Protein AF-A0A2M7SPB5-F1 (afdb_monomer_lite)

Structure (mmCIF, N/CA/C/O backbone):
data_AF-A0A2M7SPB5-F1
#
_entry.id   AF-A0A2M7SPB5-F1
#
loop_
_atom_site.group_PDB
_atom_site.id
_atom_site.type_symbol
_atom_site.label_atom_id
_atom_site.label_alt_id
_atom_site.label_comp_id
_atom_site.label_asym_id
_atom_site.label_entity_id
_atom_site.label_seq_id
_atom_site.pdbx_PDB_ins_code
_atom_site.Cartn_x
_atom_site.Cartn_y
_atom_site.Cartn_z
_atom_site.occupancy
_atom_site.B_iso_or_equiv
_atom_site.auth_seq_id
_atom_site.auth_comp_id
_atom_site.auth_asym_id
_atom_site.auth_atom_id
_atom_site.pdbx_PDB_model_num
ATOM 1 N N . MET A 1 1 ? 13.881 -6.959 -25.496 1.00 76.81 1 MET A N 1
ATOM 2 C CA . MET A 1 1 ? 13.210 -5.904 -24.704 1.00 76.81 1 MET A CA 1
ATOM 3 C C . MET A 1 1 ? 11.718 -6.141 -24.794 1.00 76.81 1 MET A C 1
ATOM 5 O O . MET A 1 1 ? 11.246 -6.391 -25.896 1.00 76.81 1 MET A O 1
ATOM 9 N N . ILE A 1 2 ? 11.010 -6.098 -23.674 1.00 86.06 2 ILE A N 1
ATOM 10 C CA . ILE A 1 2 ? 9.541 -6.157 -23.629 1.00 86.06 2 ILE A CA 1
ATOM 11 C C . ILE A 1 2 ? 9.014 -4.803 -23.148 1.00 86.06 2 ILE A C 1
ATOM 13 O O . ILE A 1 2 ? 9.753 -4.041 -22.529 1.00 86.06 2 ILE A O 1
ATOM 17 N N . ILE A 1 3 ? 7.777 -4.453 -23.494 1.00 86.38 3 ILE A N 1
ATOM 18 C CA . ILE A 1 3 ? 7.167 -3.177 -23.097 1.00 86.38 3 ILE A CA 1
ATOM 19 C C . ILE A 1 3 ? 5.986 -3.487 -22.190 1.00 86.38 3 ILE A C 1
ATOM 21 O O . ILE A 1 3 ? 5.113 -4.267 -22.561 1.00 86.38 3 ILE A O 1
ATOM 25 N N . CYS A 1 4 ? 5.959 -2.874 -21.008 1.00 87.69 4 CYS A N 1
ATOM 26 C CA . CYS A 1 4 ? 4.868 -3.069 -20.064 1.00 87.69 4 CYS A CA 1
ATOM 27 C C . CYS A 1 4 ? 3.541 -2.529 -20.633 1.00 87.69 4 CYS A C 1
ATOM 29 O O . CYS A 1 4 ? 3.491 -1.349 -20.991 1.00 87.69 4 CYS A O 1
ATOM 31 N N . PRO A 1 5 ? 2.449 -3.318 -20.672 1.00 84.75 5 PRO A N 1
ATOM 32 C CA . PRO A 1 5 ? 1.167 -2.844 -21.192 1.00 84.75 5 PRO A CA 1
ATOM 33 C C . PRO A 1 5 ? 0.552 -1.734 -20.324 1.00 84.75 5 PRO A C 1
ATOM 35 O O . PRO A 1 5 ? -0.038 -0.804 -20.866 1.00 84.75 5 PRO A O 1
ATOM 38 N N . SER A 1 6 ? 0.736 -1.773 -18.998 1.00 82.25 6 SER A N 1
ATOM 39 C CA . SER A 1 6 ? 0.119 -0.808 -18.071 1.00 82.25 6 SER A CA 1
ATOM 40 C C . SER A 1 6 ? 0.797 0.563 -18.036 1.00 82.25 6 SER A C 1
ATOM 42 O O . SER A 1 6 ? 0.121 1.562 -17.820 1.00 82.25 6 SER A O 1
ATOM 44 N N . CYS A 1 7 ? 2.122 0.637 -18.214 1.00 88.75 7 CYS A N 1
ATOM 45 C CA . CYS A 1 7 ? 2.870 1.900 -18.087 1.00 88.75 7 CYS A CA 1
ATOM 46 C C . CYS A 1 7 ? 3.877 2.181 -19.215 1.00 88.75 7 CYS A C 1
ATOM 48 O O . CYS A 1 7 ? 4.629 3.148 -19.136 1.00 88.75 7 CYS A O 1
ATOM 50 N N . ARG A 1 8 ? 3.912 1.352 -20.270 1.00 89.56 8 ARG A N 1
ATOM 51 C CA . ARG A 1 8 ? 4.761 1.490 -21.476 1.00 89.56 8 ARG A CA 1
ATOM 52 C C . ARG A 1 8 ? 6.274 1.593 -21.226 1.00 89.56 8 ARG A C 1
ATOM 54 O O . ARG A 1 8 ? 7.030 1.881 -22.153 1.00 89.56 8 ARG A O 1
ATOM 61 N N . TYR A 1 9 ? 6.729 1.303 -20.009 1.00 88.94 9 TYR A N 1
ATOM 62 C CA . TYR A 1 9 ? 8.146 1.216 -19.676 1.00 88.94 9 TYR A CA 1
ATOM 63 C C . TYR A 1 9 ? 8.813 0.028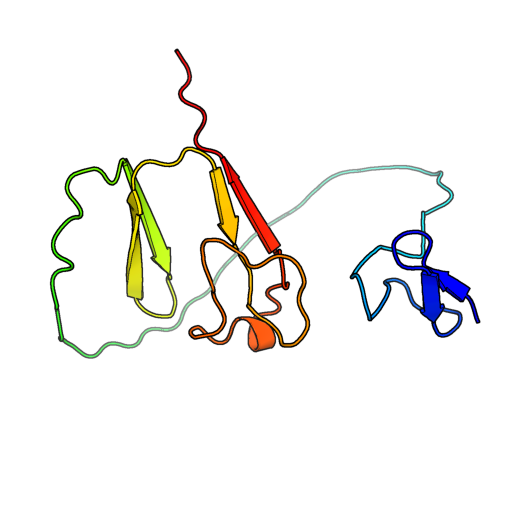 -20.387 1.00 88.94 9 TYR A C 1
ATOM 65 O O . TYR A 1 9 ? 8.180 -1.012 -20.592 1.00 88.94 9 TYR A O 1
ATOM 73 N N . LYS A 1 10 ? 10.083 0.194 -20.777 1.00 92.88 10 LYS A N 1
ATOM 74 C CA . LYS A 1 10 ? 10.890 -0.863 -21.401 1.00 92.88 10 LYS A CA 1
ATOM 75 C C . LYS A 1 10 ? 11.552 -1.716 -20.332 1.00 92.88 10 LYS A C 1
ATOM 77 O O . LYS A 1 10 ? 12.303 -1.200 -19.516 1.00 92.88 10 LYS A O 1
ATOM 82 N N . GLU A 1 11 ? 11.348 -3.018 -20.435 1.00 88.81 11 GLU A N 1
ATOM 83 C CA . GLU A 1 11 ? 11.909 -4.015 -19.534 1.00 88.81 11 GLU A CA 1
ATOM 84 C C . GLU A 1 11 ? 12.811 -5.018 -20.254 1.00 88.81 11 GLU A C 1
ATOM 86 O O . GLU A 1 11 ? 12.746 -5.230 -21.480 1.00 88.81 11 GLU A O 1
ATOM 91 N N . ILE A 1 12 ? 13.673 -5.650 -19.461 1.00 86.75 12 ILE A N 1
ATOM 92 C CA . ILE A 1 12 ? 14.507 -6.762 -19.914 1.00 86.75 12 ILE A CA 1
ATOM 93 C C . ILE A 1 12 ? 13.631 -7.981 -20.264 1.00 86.75 12 ILE A C 1
ATOM 95 O O . ILE A 1 12 ? 12.634 -8.251 -19.593 1.00 86.75 12 ILE A O 1
ATOM 99 N N . PRO A 1 13 ? 13.953 -8.724 -21.341 1.00 80.94 13 PRO A N 1
ATOM 100 C CA . PRO A 1 13 ? 13.237 -9.958 -21.652 1.00 80.94 13 PRO A CA 1
ATOM 101 C C . PRO A 1 13 ? 13.436 -10.969 -20.512 1.00 80.94 13 PRO A C 1
ATOM 103 O O . PRO A 1 13 ? 14.559 -11.160 -20.054 1.00 80.94 13 PRO A O 1
ATOM 106 N N . GLY A 1 14 ? 12.347 -11.592 -20.056 1.00 81.06 14 GLY A N 1
ATOM 107 C CA . GLY A 1 14 ? 12.341 -12.479 -18.885 1.00 81.06 14 GLY A CA 1
ATOM 108 C C . GLY A 1 14 ? 11.914 -11.813 -17.570 1.00 81.06 14 GLY A C 1
ATOM 109 O O . GLY A 1 14 ? 11.719 -12.518 -16.584 1.00 81.06 14 GLY A O 1
ATOM 110 N N . ALA A 1 15 ? 11.707 -10.490 -17.533 1.00 81.81 15 ALA A N 1
ATOM 111 C CA . ALA A 1 15 ? 11.089 -9.838 -16.378 1.00 81.81 15 ALA A CA 1
ATOM 112 C C . ALA A 1 15 ? 9.641 -10.329 -16.188 1.00 81.81 15 ALA A C 1
ATOM 114 O O . ALA A 1 15 ? 8.805 -10.161 -17.074 1.00 81.81 15 ALA A O 1
ATOM 115 N N . LEU A 1 16 ? 9.341 -10.917 -15.024 1.00 86.81 16 LEU A N 1
ATOM 116 C CA . LEU A 1 16 ? 7.993 -11.392 -14.679 1.00 86.81 16 LEU A CA 1
ATOM 117 C C . LEU A 1 16 ? 7.041 -10.231 -14.328 1.00 86.81 16 LEU A C 1
ATOM 119 O O . LEU A 1 16 ? 5.834 -10.326 -14.548 1.00 86.81 16 LEU A O 1
ATOM 123 N N . PHE A 1 17 ? 7.590 -9.122 -13.824 1.00 88.00 17 PHE A N 1
ATOM 124 C CA . PHE A 1 17 ? 6.873 -7.921 -13.388 1.00 88.00 17 PHE A CA 1
ATOM 125 C C . PHE A 1 17 ? 7.608 -6.659 -13.857 1.00 88.00 17 PHE A C 1
ATOM 127 O O . PHE A 1 17 ? 8.825 -6.669 -14.027 1.00 88.00 17 PHE A O 1
ATOM 134 N N . CYS A 1 18 ? 6.877 -5.562 -14.054 1.00 88.75 18 CYS A N 1
ATOM 135 C CA . CYS A 1 18 ? 7.443 -4.270 -14.438 1.00 88.75 18 CYS A CA 1
ATOM 136 C C . CYS A 1 18 ? 8.028 -3.515 -13.234 1.00 88.75 18 CYS A C 1
ATOM 138 O O . CYS A 1 18 ? 7.304 -3.201 -12.289 1.00 88.75 18 CYS A O 1
ATOM 140 N N . SER A 1 19 ? 9.291 -3.100 -13.316 1.00 86.31 19 SER A N 1
ATOM 141 C CA . SER A 1 19 ? 10.017 -2.375 -12.263 1.00 86.31 19 SER A CA 1
ATOM 142 C C . SER A 1 19 ? 9.448 -0.977 -11.981 1.00 86.31 19 SER A C 1
ATOM 144 O O . SER A 1 19 ? 9.643 -0.439 -10.894 1.00 86.31 19 SER A O 1
ATOM 146 N N . GLN A 1 20 ? 8.734 -0.369 -12.939 1.00 85.38 20 GLN A N 1
ATOM 147 C CA . GLN A 1 20 ? 8.157 0.977 -12.788 1.00 85.38 20 GLN A CA 1
ATOM 148 C C . GLN A 1 20 ? 6.726 1.001 -12.246 1.00 85.38 20 GLN A C 1
ATOM 150 O O . GLN A 1 20 ? 6.379 1.902 -11.480 1.00 85.38 20 GLN A O 1
ATOM 155 N N . CYS A 1 21 ? 5.877 0.042 -12.626 1.00 83.56 21 CYS A N 1
ATOM 156 C CA . CYS A 1 21 ? 4.459 0.034 -12.238 1.00 83.56 21 CYS A CA 1
ATOM 157 C C . CYS A 1 21 ? 3.979 -1.251 -11.548 1.00 83.56 21 CYS A C 1
ATOM 159 O O . CYS A 1 21 ? 2.820 -1.310 -11.159 1.00 83.56 21 CYS A O 1
ATOM 161 N N . GLY A 1 22 ? 4.833 -2.260 -11.359 1.00 83.94 22 GLY A N 1
ATOM 162 C CA . GLY A 1 22 ? 4.494 -3.518 -10.677 1.00 83.94 22 GLY A CA 1
ATOM 163 C C . GLY A 1 22 ? 3.602 -4.474 -11.476 1.00 83.94 22 GLY A C 1
ATOM 164 O O . GLY A 1 22 ? 3.410 -5.609 -11.057 1.00 83.94 22 GLY A O 1
ATOM 165 N N . ALA A 1 23 ? 3.079 -4.049 -12.630 1.00 85.38 23 ALA A N 1
ATOM 166 C CA . ALA A 1 23 ? 2.230 -4.877 -13.479 1.00 85.38 23 ALA A CA 1
ATOM 167 C C . ALA A 1 23 ? 2.949 -6.165 -13.911 1.00 85.38 23 ALA A C 1
ATOM 169 O O . ALA A 1 23 ? 4.091 -6.117 -14.378 1.00 85.38 23 ALA A O 1
ATOM 170 N N . GLN A 1 24 ? 2.263 -7.298 -13.771 1.00 86.75 24 GLN A N 1
ATOM 171 C CA . GLN A 1 24 ? 2.734 -8.601 -14.226 1.00 86.75 24 GLN A CA 1
ATOM 172 C C . GLN A 1 24 ? 2.846 -8.609 -15.756 1.00 86.75 24 GLN A C 1
ATOM 174 O O . GLN A 1 24 ? 1.916 -8.228 -16.465 1.00 86.75 24 GLN A O 1
ATOM 179 N N . LEU A 1 25 ? 4.014 -9.006 -16.255 1.00 84.25 25 LEU A N 1
ATOM 180 C CA . LEU A 1 25 ? 4.358 -9.028 -17.680 1.00 84.25 25 LEU A CA 1
ATOM 181 C C . LEU A 1 25 ? 4.155 -10.412 -18.300 1.00 84.25 25 LEU A C 1
ATOM 183 O O . LEU A 1 25 ? 3.993 -10.526 -19.513 1.00 84.25 25 LEU A O 1
ATOM 187 N N . VAL A 1 26 ? 4.138 -11.450 -17.463 1.00 76.88 26 VAL A N 1
ATOM 188 C CA . VAL A 1 26 ? 3.762 -12.814 -17.834 1.00 76.88 26 VAL A CA 1
ATOM 189 C C . VAL A 1 26 ? 2.297 -13.071 -17.492 1.00 76.88 26 VAL A C 1
ATOM 191 O O . VAL A 1 26 ? 1.969 -13.561 -16.413 1.00 76.88 26 VAL A O 1
ATOM 194 N N . THR A 1 27 ? 1.390 -12.768 -18.416 1.00 60.38 27 THR A N 1
ATOM 195 C CA . THR A 1 27 ? 0.097 -13.460 -18.434 1.00 60.38 27 THR A CA 1
ATOM 196 C C . THR A 1 27 ? 0.366 -14.907 -18.820 1.00 60.38 27 THR A C 1
ATOM 198 O O . THR A 1 27 ? 0.847 -15.172 -19.922 1.00 60.38 27 THR A O 1
ATOM 201 N N . ALA A 1 28 ? 0.108 -15.837 -17.901 1.00 49.53 28 ALA A N 1
ATOM 202 C CA . ALA A 1 28 ? 0.210 -17.256 -18.197 1.00 49.53 28 ALA A CA 1
ATOM 203 C C . ALA A 1 28 ? -0.792 -17.603 -19.305 1.00 49.53 28 ALA A C 1
ATOM 205 O O . ALA A 1 28 ? -2.000 -17.428 -19.142 1.00 49.53 28 ALA A O 1
ATOM 206 N N . SER A 1 29 ? -0.280 -18.092 -20.432 1.00 43.12 29 SER A N 1
ATOM 207 C CA . SER A 1 29 ? -1.085 -18.866 -21.368 1.00 43.12 29 SER A CA 1
ATOM 208 C C . SER A 1 29 ? -1.326 -20.236 -20.734 1.00 43.12 29 SER A C 1
ATOM 210 O O . SER A 1 29 ? -0.564 -21.169 -20.978 1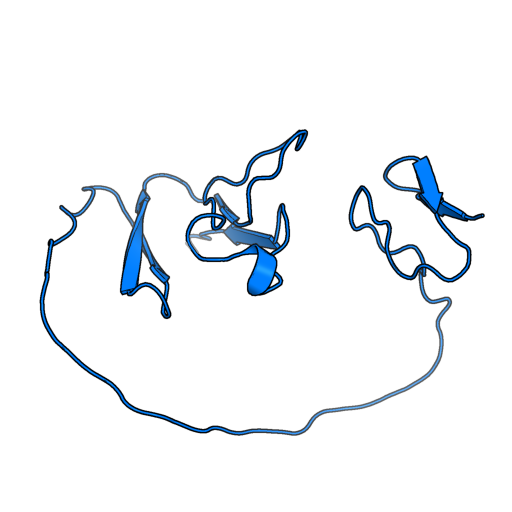.00 43.12 29 SER A O 1
ATOM 212 N N . ASP A 1 30 ? -2.348 -20.322 -19.882 1.00 46.88 30 ASP A N 1
ATOM 213 C CA . ASP A 1 30 ? -2.952 -21.585 -19.437 1.00 46.88 30 ASP A CA 1
ATOM 214 C C . ASP A 1 30 ? -3.346 -22.441 -20.668 1.00 46.88 30 ASP A C 1
ATOM 216 O O . ASP A 1 30 ? -3.613 -21.870 -21.736 1.00 46.88 30 ASP A O 1
ATOM 220 N N . PRO A 1 31 ? -3.398 -23.786 -20.567 1.00 53.66 31 PRO A N 1
ATOM 221 C CA . PRO A 1 31 ? -3.805 -24.528 -19.368 1.00 53.66 31 PRO A CA 1
ATOM 222 C C . PRO A 1 31 ? -2.805 -25.588 -18.862 1.00 53.66 31 PRO A C 1
ATOM 224 O O . PRO A 1 31 ? -1.879 -25.952 -19.583 1.00 53.66 31 PRO A O 1
ATOM 227 N N . ASP A 1 32 ? -3.012 -26.104 -17.638 1.00 38.50 32 ASP A N 1
ATOM 228 C CA . ASP A 1 32 ? -3.466 -27.501 -17.392 1.00 38.50 32 ASP A CA 1
ATOM 229 C C . ASP A 1 32 ? -3.289 -27.977 -15.913 1.00 38.50 32 ASP A C 1
ATOM 231 O O . ASP A 1 32 ? -2.184 -28.094 -15.395 1.00 38.50 32 ASP A O 1
ATOM 235 N N . LEU A 1 33 ? -4.420 -28.314 -15.272 1.00 47.06 33 LEU A N 1
ATOM 236 C CA . LEU A 1 33 ? -4.643 -29.259 -14.149 1.00 47.06 33 LEU A CA 1
ATOM 237 C C . LEU A 1 33 ? -3.986 -29.119 -12.735 1.00 47.06 33 LEU A C 1
ATOM 239 O O . LEU A 1 33 ? -2.867 -29.542 -12.474 1.00 47.06 33 LEU A O 1
ATOM 243 N N . GLN A 1 34 ? -4.894 -28.889 -11.766 1.00 48.28 34 GLN A N 1
ATOM 244 C CA . GLN A 1 34 ? -5.160 -29.717 -10.558 1.00 48.28 34 GLN A CA 1
ATOM 245 C C . GLN A 1 34 ? -4.359 -29.598 -9.227 1.00 48.28 34 GLN A C 1
ATOM 247 O O . GLN A 1 34 ? -3.264 -30.129 -9.087 1.00 48.28 34 GLN A O 1
ATOM 252 N N . LYS A 1 35 ? -5.144 -29.234 -8.189 1.00 43.31 35 LYS A N 1
ATOM 253 C CA . LYS A 1 35 ? -5.324 -29.898 -6.864 1.00 43.31 35 LYS A CA 1
ATOM 254 C C . LYS A 1 35 ? -4.437 -29.542 -5.647 1.00 43.31 35 LYS A C 1
ATOM 256 O O . LYS A 1 35 ? -3.368 -30.102 -5.454 1.00 43.31 35 LYS A O 1
ATOM 261 N N . ASP A 1 36 ? -5.086 -28.786 -4.751 1.00 43.88 36 ASP A N 1
ATOM 262 C CA . ASP A 1 36 ? -5.316 -29.077 -3.314 1.00 43.88 36 ASP A CA 1
ATOM 263 C C . ASP A 1 36 ? -4.178 -28.966 -2.253 1.00 43.88 36 ASP A C 1
ATOM 265 O O . ASP A 1 36 ? -2.996 -28.983 -2.589 1.00 43.88 36 ASP A O 1
ATOM 269 N N . PRO A 1 37 ? -4.524 -28.741 -0.956 1.00 61.41 37 PRO A N 1
ATOM 270 C CA . PRO A 1 37 ? -3.651 -28.054 0.015 1.00 61.41 37 PRO A CA 1
ATOM 271 C C . PRO A 1 37 ? -3.057 -28.953 1.125 1.00 61.41 37 PRO A C 1
ATOM 273 O O . PRO A 1 37 ? -3.618 -30.005 1.406 1.00 61.41 37 PRO A O 1
ATOM 276 N N . MET A 1 38 ? -1.987 -28.501 1.814 1.00 39.59 38 MET A N 1
ATOM 277 C CA . MET A 1 38 ? -1.609 -28.784 3.234 1.00 39.59 38 MET A CA 1
ATOM 278 C C . MET A 1 38 ? -0.247 -28.105 3.597 1.00 39.59 38 MET A C 1
ATOM 280 O O . MET A 1 38 ? 0.539 -27.867 2.687 1.00 39.59 38 MET A O 1
ATOM 284 N N . THR A 1 39 ? 0.182 -27.855 4.854 1.00 36.94 39 THR A N 1
ATOM 285 C CA . THR A 1 39 ? -0.495 -27.307 6.063 1.00 36.94 39 THR A CA 1
ATOM 286 C C . THR A 1 39 ? 0.551 -26.914 7.164 1.00 36.94 39 THR A C 1
ATOM 288 O O . THR A 1 39 ? 1.517 -27.649 7.328 1.00 36.94 39 THR A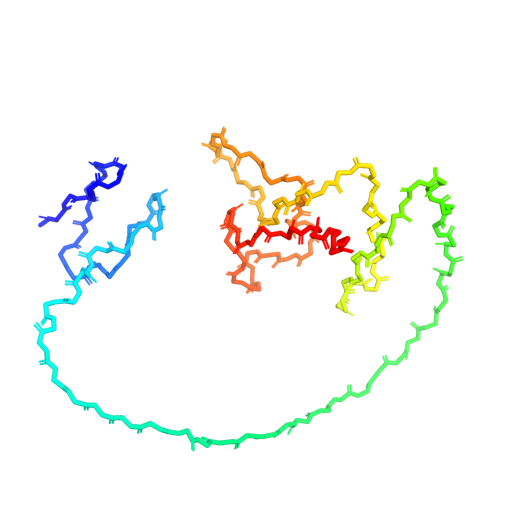 O 1
ATOM 291 N N . GLU A 1 40 ? 0.345 -25.815 7.931 1.00 45.66 40 GLU A N 1
ATOM 292 C CA . GLU A 1 40 ? 0.946 -25.466 9.276 1.00 45.66 40 GLU A CA 1
ATOM 293 C C . GLU A 1 40 ? 2.510 -25.407 9.452 1.00 45.66 40 GLU A C 1
ATOM 295 O O . GLU A 1 40 ? 3.239 -25.737 8.528 1.00 45.66 40 GLU A O 1
ATOM 300 N N . THR A 1 41 ? 3.182 -24.959 10.546 1.00 39.06 41 THR A N 1
ATOM 301 C CA . THR A 1 41 ? 2.866 -24.237 11.819 1.00 39.06 41 THR A CA 1
ATOM 302 C C . THR A 1 41 ? 4.157 -23.628 12.452 1.00 39.06 41 THR A C 1
ATOM 304 O O . THR A 1 41 ? 5.207 -24.247 12.351 1.00 39.06 41 THR A O 1
ATOM 307 N N . SER A 1 42 ? 4.055 -22.472 13.148 1.00 55.41 42 SER A N 1
ATOM 308 C CA . SER A 1 42 ? 4.879 -21.892 14.270 1.00 55.41 42 SER A CA 1
ATOM 309 C C . SER A 1 42 ? 6.427 -22.078 14.362 1.00 55.41 42 SER A C 1
ATOM 311 O O . SER A 1 42 ? 6.950 -23.176 14.232 1.00 55.41 42 SER A O 1
ATOM 313 N N . SER A 1 43 ? 7.231 -21.104 14.845 1.00 46.41 43 SER A N 1
ATOM 314 C CA . SER A 1 43 ? 7.349 -20.814 16.303 1.00 46.41 43 SER A CA 1
ATOM 315 C C . SER A 1 43 ? 8.314 -19.666 16.716 1.00 46.41 43 SER A C 1
ATOM 317 O O . SER A 1 43 ? 9.489 -19.690 16.376 1.00 46.41 43 SER A O 1
ATOM 319 N N . ASN A 1 44 ? 7.832 -18.791 17.618 1.00 47.72 44 ASN A N 1
ATOM 320 C CA . ASN A 1 44 ? 8.465 -18.305 18.873 1.00 47.72 44 ASN A CA 1
ATOM 321 C C . ASN A 1 44 ? 9.893 -17.682 18.915 1.00 47.72 44 ASN A C 1
ATOM 323 O O . ASN A 1 44 ? 10.885 -18.380 18.737 1.00 47.72 44 ASN A O 1
ATOM 327 N N . THR A 1 45 ? 10.005 -16.455 19.465 1.00 37.25 45 THR A N 1
ATOM 328 C CA . THR A 1 45 ? 10.974 -16.086 20.538 1.00 37.25 45 THR A CA 1
ATOM 329 C C . THR A 1 45 ? 10.497 -14.848 21.326 1.00 37.25 45 THR A C 1
ATOM 331 O O . THR A 1 45 ? 9.796 -13.991 20.797 1.00 37.25 45 THR A O 1
ATOM 334 N N . LYS A 1 46 ? 10.835 -14.783 22.624 1.00 46.84 46 LYS A N 1
ATOM 335 C CA . LYS A 1 46 ? 10.381 -13.783 23.615 1.00 46.84 46 LYS A CA 1
ATOM 336 C C . LYS A 1 46 ? 11.361 -12.613 23.782 1.00 46.84 46 LYS A C 1
ATOM 338 O O . LYS A 1 46 ? 12.567 -12.832 23.791 1.00 46.84 46 LYS A O 1
ATOM 343 N N . GLY A 1 47 ? 10.839 -11.425 24.107 1.00 36.50 47 GLY A N 1
ATOM 344 C CA . GLY A 1 47 ? 11.613 -10.314 24.681 1.00 36.50 47 GLY A CA 1
ATOM 345 C C . GLY A 1 47 ? 10.733 -9.129 25.111 1.00 36.50 47 GLY A C 1
ATOM 346 O O . GLY A 1 47 ? 10.039 -8.555 24.283 1.00 36.50 47 GLY A O 1
ATOM 347 N N . LYS A 1 48 ? 10.759 -8.761 26.400 1.00 48.59 48 LYS A N 1
ATOM 348 C CA . LYS A 1 48 ? 10.262 -7.472 26.937 1.00 48.59 48 LYS A CA 1
ATOM 349 C C . LYS A 1 48 ? 11.474 -6.682 27.457 1.00 48.59 48 LYS A C 1
ATOM 351 O O . LYS A 1 48 ? 12.385 -7.318 27.990 1.00 48.59 48 LYS A O 1
ATOM 356 N N . PRO A 1 49 ? 11.509 -5.350 27.292 1.00 48.75 49 PRO A N 1
ATOM 357 C CA . PRO A 1 49 ? 11.062 -4.434 28.356 1.00 48.75 49 PRO A CA 1
ATOM 358 C C . PRO A 1 49 ? 10.158 -3.309 27.801 1.00 48.75 49 PRO A C 1
ATOM 360 O O . PRO A 1 49 ? 10.336 -2.844 26.684 1.00 48.75 49 PRO A O 1
ATOM 363 N N . ASP A 1 50 ? 9.018 -3.020 28.420 1.00 45.38 50 ASP A N 1
ATOM 364 C CA . ASP A 1 50 ? 8.821 -2.085 29.547 1.00 45.38 50 ASP A CA 1
ATOM 365 C C . ASP A 1 50 ? 8.660 -0.596 29.142 1.00 45.38 50 ASP A C 1
ATOM 367 O O . ASP A 1 50 ? 9.608 0.150 28.926 1.00 45.38 50 ASP A O 1
ATOM 371 N N . LEU A 1 51 ? 7.379 -0.214 29.056 1.00 60.81 51 LEU A N 1
ATOM 372 C CA . LEU A 1 51 ? 6.783 1.083 29.403 1.00 60.81 51 LEU A CA 1
ATOM 373 C C . LEU A 1 51 ? 7.316 2.393 28.780 1.00 60.81 51 LEU A C 1
ATOM 375 O O . LEU A 1 51 ? 8.024 3.175 29.412 1.00 60.81 51 LEU A O 1
ATOM 379 N N . LYS A 1 52 ? 6.661 2.794 27.679 1.00 41.72 52 LYS A N 1
ATOM 380 C CA . LYS A 1 52 ? 5.978 4.105 27.619 1.00 41.72 52 LYS A CA 1
ATOM 381 C C . LYS A 1 52 ? 4.561 3.952 27.065 1.00 41.72 52 LYS A C 1
ATOM 383 O O . LYS A 1 52 ? 4.347 3.995 25.859 1.00 41.72 52 LYS A O 1
ATOM 388 N N . SER A 1 53 ? 3.584 3.788 27.959 1.00 49.00 53 SER A N 1
ATOM 389 C CA . SER A 1 53 ? 2.161 3.808 27.597 1.00 49.00 53 SER A CA 1
ATOM 390 C C . SER A 1 53 ? 1.689 5.246 27.373 1.00 49.00 53 SER A C 1
ATOM 392 O O . SER A 1 53 ? 1.003 5.826 28.214 1.00 49.00 53 SER A O 1
ATOM 394 N N . THR A 1 54 ? 2.049 5.830 26.231 1.00 45.03 54 THR A N 1
ATOM 395 C CA . THR A 1 54 ? 1.367 7.025 25.728 1.00 45.03 54 THR A CA 1
ATOM 396 C C . THR A 1 54 ? 0.007 6.579 25.208 1.00 45.03 54 THR A C 1
ATOM 398 O O . THR A 1 54 ? -0.106 6.181 24.052 1.00 45.03 54 THR A O 1
ATOM 401 N N . SER A 1 55 ? -1.012 6.579 26.069 1.00 49.81 55 SER A N 1
ATOM 402 C CA . SER A 1 55 ? -2.381 6.229 25.685 1.00 49.81 55 SER A CA 1
ATOM 403 C C . SER A 1 55 ? -2.804 7.109 24.503 1.00 49.81 55 SER A C 1
ATOM 405 O O . SER A 1 55 ? -2.919 8.324 24.697 1.00 49.81 55 SER A O 1
ATOM 407 N N . PRO A 1 56 ? -3.014 6.566 23.287 1.00 49.53 56 PRO A N 1
ATOM 408 C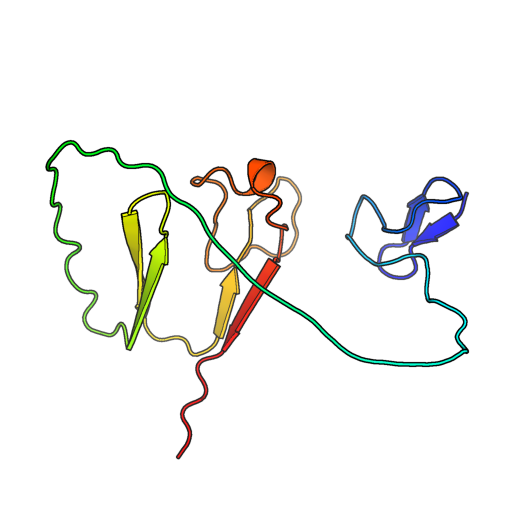 CA . PRO A 1 56 ? -3.496 7.381 22.188 1.00 49.53 56 PRO A CA 1
ATOM 409 C C . PRO A 1 56 ? -4.897 7.845 22.571 1.00 49.53 56 PRO A C 1
ATOM 411 O O . PRO A 1 56 ? -5.789 7.028 22.803 1.00 49.53 56 PRO A O 1
ATOM 414 N N . MET A 1 57 ? -5.062 9.162 22.697 1.00 43.72 57 MET A N 1
ATOM 415 C CA . MET A 1 57 ? -6.353 9.793 22.941 1.00 43.72 57 MET A CA 1
ATOM 416 C C . MET A 1 57 ? -7.319 9.272 21.879 1.00 43.72 57 MET A C 1
ATOM 418 O O . MET A 1 57 ? -7.134 9.565 20.699 1.00 43.72 57 MET A O 1
ATOM 422 N N . MET A 1 58 ? -8.281 8.435 22.288 1.00 45.16 58 MET A N 1
ATOM 423 C CA . MET A 1 58 ? -9.192 7.766 21.361 1.00 45.16 58 MET A CA 1
ATOM 424 C C . MET A 1 58 ? -9.854 8.824 20.484 1.00 45.16 58 MET A C 1
ATOM 426 O O . MET A 1 58 ? -10.621 9.645 20.987 1.00 45.16 58 MET A O 1
ATOM 430 N N . SER A 1 59 ? -9.561 8.806 19.181 1.00 49.19 59 SER A N 1
ATOM 431 C CA . SER A 1 59 ? -10.266 9.638 18.212 1.00 49.19 59 SER A CA 1
ATOM 432 C C . SER A 1 59 ? -11.745 9.276 18.282 1.00 49.19 59 SER A C 1
ATOM 434 O O . SER A 1 59 ? -12.145 8.192 17.853 1.00 49.19 59 SER A O 1
ATOM 436 N N . ALA A 1 60 ? -12.542 10.161 18.880 1.00 47.56 60 ALA A N 1
ATOM 437 C CA . ALA A 1 60 ? -13.971 9.976 19.077 1.00 47.56 60 ALA A CA 1
ATOM 438 C C . ALA A 1 60 ? -14.672 9.961 17.707 1.00 47.56 60 ALA A C 1
ATOM 440 O O . ALA A 1 60 ? -15.009 11.006 17.164 1.00 47.56 60 ALA A O 1
ATOM 441 N N . GLY A 1 61 ? -14.811 8.765 17.127 1.00 53.12 61 GLY A N 1
ATOM 442 C CA . GLY A 1 61 ? -15.221 8.559 15.731 1.00 53.12 61 GLY A CA 1
ATOM 443 C C . GLY A 1 61 ? -14.520 7.387 15.024 1.00 53.12 61 GLY A C 1
ATOM 444 O O . GLY A 1 61 ? -14.984 6.945 13.972 1.00 53.12 61 GLY A O 1
ATOM 445 N N . ALA A 1 62 ? -13.441 6.834 15.591 1.00 60.47 62 ALA A N 1
ATOM 446 C CA . ALA A 1 62 ? -12.790 5.639 15.058 1.00 60.47 62 ALA A CA 1
ATOM 447 C C . ALA A 1 62 ? -13.627 4.373 15.311 1.00 60.47 62 ALA A C 1
ATOM 449 O O . ALA A 1 62 ? -13.847 3.987 16.459 1.00 60.47 62 ALA A O 1
ATOM 450 N N . ARG A 1 63 ? -14.083 3.715 14.234 1.00 65.69 63 ARG A N 1
ATOM 451 C CA . ARG A 1 63 ? -14.840 2.447 14.314 1.00 65.69 63 ARG A CA 1
ATOM 452 C C . ARG A 1 63 ? -13.938 1.220 14.415 1.00 65.69 63 ARG A C 1
ATOM 454 O O . ARG A 1 63 ? -14.340 0.217 14.991 1.00 65.69 63 ARG A O 1
ATOM 461 N N . ILE A 1 64 ? -12.741 1.298 13.839 1.00 79.81 64 ILE A N 1
ATOM 462 C CA . ILE A 1 64 ? -11.734 0.231 13.816 1.00 79.81 64 ILE A CA 1
ATOM 463 C C . ILE A 1 64 ? -10.376 0.870 14.124 1.00 79.81 64 ILE A C 1
ATOM 465 O O . ILE A 1 64 ? -10.156 2.043 13.830 1.00 79.81 64 ILE A O 1
ATOM 469 N N . SER A 1 65 ? -9.458 0.114 14.723 1.00 83.06 65 SER A N 1
ATOM 470 C CA . SER A 1 65 ? -8.060 0.525 14.887 1.00 83.06 65 SER A CA 1
ATOM 471 C C . SER A 1 65 ? -7.135 -0.501 14.243 1.00 83.06 65 SER A C 1
ATOM 473 O O . SER A 1 65 ? -7.282 -1.699 14.479 1.00 83.06 65 SER A O 1
ATOM 475 N N . LEU A 1 66 ? -6.172 -0.036 13.450 1.00 84.44 66 LEU A N 1
ATOM 476 C CA . LEU A 1 66 ? -5.121 -0.867 12.873 1.00 84.44 66 LEU A CA 1
ATOM 477 C C . LEU A 1 66 ? -3.964 -0.961 13.879 1.00 84.44 66 LEU A C 1
ATOM 479 O O . LEU A 1 66 ? -3.375 0.059 14.232 1.00 84.44 66 LEU A O 1
ATOM 483 N N . HIS A 1 67 ? -3.637 -2.165 14.349 1.00 85.38 67 HIS A N 1
ATOM 484 C CA . HIS A 1 67 ? -2.509 -2.392 15.257 1.00 85.38 67 HIS A CA 1
ATOM 485 C C . HIS A 1 67 ? -1.326 -2.999 14.498 1.00 85.38 67 HIS A C 1
ATOM 487 O O . HIS A 1 67 ? -1.431 -4.093 13.942 1.00 85.38 67 HIS A O 1
ATOM 493 N N . LEU A 1 68 ? -0.194 -2.296 14.483 1.00 83.12 68 LEU A N 1
ATOM 494 C CA . LEU A 1 68 ? 1.048 -2.785 13.894 1.00 83.12 68 LEU A CA 1
ATOM 495 C C . LEU A 1 68 ? 1.790 -3.635 14.922 1.00 83.12 68 LEU A C 1
ATOM 497 O O . LEU A 1 68 ? 2.315 -3.119 15.904 1.00 83.12 68 LEU A O 1
ATOM 501 N N . VAL A 1 69 ? 1.854 -4.941 14.667 1.00 81.25 69 VAL A N 1
ATOM 502 C CA . VAL A 1 69 ? 2.404 -5.933 15.605 1.00 81.25 69 VAL A CA 1
ATOM 503 C C . VAL A 1 69 ? 3.875 -5.669 15.954 1.00 81.25 69 VAL A C 1
ATOM 505 O O . VAL A 1 69 ? 4.259 -5.847 17.105 1.00 81.25 69 VAL A O 1
ATOM 508 N N . GLU A 1 70 ? 4.688 -5.223 14.991 1.00 76.56 70 GLU A N 1
ATOM 509 C CA . GLU A 1 70 ? 6.133 -5.028 15.190 1.00 76.56 70 GLU A CA 1
ATOM 510 C C . GLU A 1 70 ? 6.486 -3.705 15.889 1.00 76.56 70 GLU A C 1
ATOM 512 O O . GLU A 1 70 ? 7.391 -3.672 16.719 1.00 76.56 70 GLU A O 1
ATOM 517 N N . SER A 1 71 ? 5.761 -2.616 15.605 1.00 76.19 71 SER A N 1
ATOM 518 C CA . SER A 1 71 ? 5.990 -1.310 16.246 1.00 76.19 71 SER A CA 1
ATOM 519 C C . SER A 1 71 ? 5.145 -1.082 17.505 1.00 76.19 71 SER A C 1
ATOM 521 O O . SER A 1 71 ? 5.389 -0.123 18.235 1.00 76.19 71 SER A O 1
ATOM 523 N N . GLY A 1 72 ? 4.132 -1.919 17.754 1.00 77.31 72 GLY A N 1
ATOM 524 C CA . GLY A 1 72 ? 3.134 -1.728 18.811 1.00 77.31 72 GLY A CA 1
ATOM 525 C C . GLY A 1 72 ? 2.217 -0.517 18.591 1.00 77.31 72 GLY A C 1
ATOM 526 O O . GLY A 1 72 ? 1.487 -0.120 19.500 1.00 77.31 72 GLY A O 1
ATOM 527 N N . GLN A 1 73 ? 2.267 0.116 17.413 1.00 78.06 73 GLN A N 1
ATOM 528 C CA . GLN A 1 73 ? 1.528 1.345 17.147 1.00 78.06 73 GLN A CA 1
ATOM 529 C C . GLN A 1 73 ? 0.074 1.052 16.769 1.00 78.06 73 GLN A C 1
ATOM 531 O O . GLN A 1 73 ? -0.214 0.188 15.941 1.00 78.06 73 GLN A O 1
ATOM 536 N N . ILE A 1 74 ? -0.843 1.818 17.360 1.00 80.69 74 ILE A N 1
ATOM 537 C CA . ILE A 1 74 ? -2.277 1.761 17.078 1.00 80.69 74 ILE A CA 1
ATOM 538 C C . ILE A 1 74 ? -2.651 2.993 16.249 1.00 80.69 74 ILE A C 1
ATOM 540 O O . ILE A 1 74 ? -2.512 4.125 16.710 1.00 80.69 74 ILE A O 1
ATOM 544 N N . LEU A 1 75 ? -3.125 2.764 15.026 1.00 80.62 75 LEU A N 1
ATOM 545 C CA . LEU A 1 75 ? -3.625 3.776 14.098 1.00 80.62 75 LEU A CA 1
ATOM 546 C C . LEU A 1 75 ? -5.167 3.732 14.108 1.00 80.62 75 LEU A C 1
ATOM 548 O O . LEU A 1 75 ? -5.747 2.798 13.546 1.00 80.62 75 LEU A O 1
ATOM 552 N N . PRO A 1 76 ? -5.854 4.687 14.763 1.00 79.56 76 PRO A N 1
ATOM 553 C CA . PRO A 1 76 ? -7.314 4.737 14.770 1.00 79.56 76 PRO A CA 1
ATOM 554 C C . PRO A 1 76 ? -7.846 5.118 13.381 1.00 79.56 76 PRO A C 1
ATOM 556 O O . PRO A 1 76 ? -7.481 6.154 12.827 1.00 79.56 76 PRO A O 1
ATOM 559 N N . LEU A 1 77 ? -8.732 4.292 12.822 1.00 80.56 77 LEU A N 1
ATOM 560 C CA . LEU A 1 77 ? -9.341 4.506 11.509 1.00 80.56 77 LEU A CA 1
ATOM 561 C C . LEU A 1 77 ? -10.688 5.219 11.681 1.00 80.56 77 LEU A C 1
ATOM 563 O O . LEU A 1 77 ? -11.714 4.607 11.994 1.00 80.56 77 LEU A O 1
ATOM 567 N N . ALA A 1 78 ? -10.656 6.542 11.524 1.00 71.19 78 ALA A N 1
ATOM 568 C CA . ALA A 1 78 ? -11.809 7.423 11.671 1.00 71.19 78 ALA A CA 1
ATOM 569 C C . ALA A 1 78 ? -12.538 7.666 10.339 1.00 71.19 78 ALA A C 1
ATOM 571 O O . ALA A 1 78 ? -11.910 7.828 9.295 1.00 71.19 78 ALA A O 1
ATOM 572 N N . GLU A 1 79 ? -13.871 7.719 10.412 1.00 64.44 79 GLU A N 1
ATOM 573 C CA . GLU A 1 79 ? -14.787 8.377 9.457 1.00 64.44 79 GLU A CA 1
ATOM 574 C C . GLU A 1 79 ? -14.799 7.923 7.979 1.00 64.44 79 GLU A C 1
ATOM 576 O O . GLU A 1 79 ? -15.661 8.373 7.226 1.00 64.44 79 GLU A O 1
ATOM 581 N N . ARG A 1 80 ? -13.932 6.999 7.547 1.00 76.50 80 ARG A N 1
ATOM 582 C CA . ARG A 1 80 ? -13.929 6.435 6.183 1.00 76.50 80 ARG A CA 1
ATOM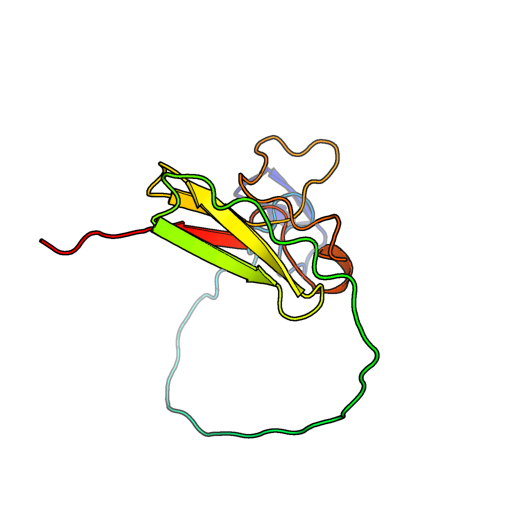 583 C C . ARG A 1 80 ? -14.281 4.950 6.180 1.00 76.50 80 ARG A C 1
ATOM 585 O O . ARG A 1 80 ? -14.060 4.236 7.155 1.00 76.50 80 ARG A O 1
ATOM 592 N N . THR A 1 81 ? -14.821 4.488 5.055 1.00 84.00 81 THR A N 1
ATOM 593 C CA . THR A 1 81 ? -15.121 3.071 4.791 1.00 84.00 81 THR A CA 1
ATOM 594 C C . THR A 1 81 ? -14.107 2.403 3.868 1.00 84.00 81 THR A C 1
ATOM 596 O O . THR A 1 81 ? -14.188 1.200 3.655 1.00 84.00 81 THR A O 1
ATOM 599 N N . GLU A 1 82 ? -13.140 3.147 3.335 1.00 88.12 82 GLU A N 1
ATOM 600 C CA . GLU A 1 82 ? -12.068 2.622 2.496 1.00 88.12 82 GLU A CA 1
ATOM 601 C C . GLU A 1 82 ? -10.747 3.292 2.880 1.00 88.12 82 GLU A C 1
ATOM 603 O O . GLU A 1 82 ? -10.696 4.514 3.027 1.00 88.12 82 GLU A O 1
ATOM 608 N N . PHE A 1 83 ? -9.699 2.488 3.067 1.00 89.88 83 PHE A N 1
ATOM 609 C CA . PHE A 1 83 ? -8.350 2.948 3.396 1.00 89.88 83 PHE A CA 1
ATOM 610 C C . PHE A 1 83 ? -7.327 2.201 2.548 1.00 89.88 83 PHE A C 1
ATOM 612 O O . PHE A 1 83 ? -7.280 0.967 2.563 1.00 89.88 83 PHE A O 1
ATOM 619 N N . SER A 1 84 ? -6.478 2.939 1.840 1.00 92.06 84 SER A N 1
ATOM 620 C CA . SER A 1 84 ? -5.352 2.371 1.099 1.00 92.06 84 SER A CA 1
ATOM 621 C C . SER A 1 84 ? -4.096 2.275 1.978 1.00 92.06 84 SER A C 1
ATOM 623 O O . SER A 1 84 ? -3.769 3.202 2.718 1.00 92.06 84 SER A O 1
ATOM 625 N N . LEU A 1 85 ? -3.387 1.145 1.911 1.00 92.31 85 LEU A N 1
ATOM 626 C CA . LEU A 1 85 ? -2.165 0.879 2.679 1.00 92.31 85 LEU A CA 1
ATOM 627 C C . LEU A 1 85 ? -0.997 0.616 1.740 1.00 92.31 85 LEU A C 1
ATOM 629 O O . LEU A 1 85 ? -1.130 -0.119 0.759 1.00 92.31 85 LEU A O 1
ATOM 633 N N . GLY A 1 86 ? 0.169 1.155 2.070 1.00 92.88 86 GLY A N 1
ATOM 634 C CA . GLY A 1 86 ? 1.401 0.918 1.326 1.00 92.88 86 GLY A CA 1
ATOM 635 C C . GLY A 1 86 ? 2.528 1.797 1.844 1.00 92.88 86 GLY A C 1
ATOM 636 O O . GLY A 1 86 ? 2.392 2.429 2.886 1.00 92.88 86 GLY A O 1
ATOM 637 N N . ARG A 1 87 ? 3.641 1.858 1.117 1.00 94.00 87 ARG A N 1
ATOM 638 C CA . ARG A 1 87 ? 4.695 2.850 1.375 1.00 94.00 87 ARG A CA 1
ATOM 639 C C . ARG A 1 87 ? 4.624 4.013 0.397 1.00 94.00 87 ARG A C 1
ATOM 641 O O . ARG A 1 87 ? 4.382 3.818 -0.792 1.00 94.00 87 ARG A O 1
ATOM 648 N N . VAL A 1 88 ? 4.937 5.202 0.880 1.00 92.81 88 VAL A N 1
ATOM 649 C CA . VAL A 1 88 ? 5.273 6.352 0.044 1.00 92.81 88 VAL A CA 1
ATOM 650 C C . VAL A 1 88 ? 6.611 6.112 -0.679 1.00 92.81 88 VAL A C 1
ATOM 652 O O . VAL A 1 88 ? 7.510 5.414 -0.200 1.00 92.81 88 VAL A O 1
ATOM 655 N N . ALA A 1 89 ? 6.739 6.671 -1.880 1.00 88.12 89 ALA A N 1
ATOM 656 C CA . ALA A 1 89 ? 7.978 6.719 -2.648 1.00 88.12 89 ALA A CA 1
ATOM 657 C C . ALA A 1 89 ? 8.047 8.027 -3.450 1.00 88.12 89 ALA A C 1
ATOM 659 O O . ALA A 1 89 ? 7.018 8.573 -3.853 1.00 88.12 89 ALA A O 1
ATOM 660 N N . GLU A 1 90 ? 9.255 8.517 -3.721 1.00 86.38 90 GLU A N 1
ATOM 661 C CA . GLU A 1 90 ? 9.440 9.708 -4.554 1.00 86.38 90 GLU A CA 1
ATOM 662 C C . GLU A 1 90 ? 8.888 9.488 -5.974 1.00 86.38 90 GLU A C 1
ATOM 664 O O . GLU A 1 90 ? 9.012 8.406 -6.552 1.00 86.38 90 GLU A O 1
ATOM 669 N N . GLY A 1 91 ? 8.226 10.509 -6.528 1.00 83.81 91 GLY A N 1
ATOM 670 C CA . GLY A 1 91 ? 7.590 10.442 -7.851 1.00 83.81 91 GLY A CA 1
ATOM 671 C C . GLY A 1 91 ? 6.328 9.568 -7.938 1.00 83.81 91 GLY A C 1
ATOM 672 O O . GLY A 1 91 ? 5.826 9.336 -9.037 1.00 83.81 91 GLY A O 1
ATOM 673 N N . GLN A 1 92 ? 5.793 9.070 -6.819 1.00 81.94 92 GLN A N 1
ATOM 674 C CA . GLN A 1 92 ? 4.554 8.289 -6.802 1.00 81.94 92 GLN A CA 1
ATOM 675 C C . GLN A 1 92 ? 3.319 9.186 -7.056 1.00 81.94 92 GLN A C 1
ATOM 677 O O . GLN A 1 92 ? 3.122 10.157 -6.331 1.00 81.94 92 GLN A O 1
ATOM 682 N N . PRO A 1 93 ? 2.455 8.874 -8.048 1.00 80.44 93 PRO A N 1
ATOM 683 C CA . PRO A 1 93 ? 1.332 9.744 -8.422 1.00 80.44 93 PRO A CA 1
ATOM 684 C C . PRO A 1 93 ? 0.114 9.649 -7.488 1.00 80.44 93 PRO A C 1
ATOM 686 O O . PRO A 1 93 ? -0.744 10.525 -7.522 1.00 80.44 93 PRO A O 1
ATOM 689 N N . ILE A 1 94 ? 0.007 8.582 -6.688 1.00 84.56 94 ILE A N 1
ATOM 690 C CA . ILE A 1 94 ? -1.115 8.315 -5.775 1.00 84.56 94 ILE A CA 1
ATOM 691 C C . ILE A 1 94 ? -0.534 7.816 -4.454 1.00 84.56 94 ILE A C 1
ATOM 693 O O . ILE A 1 94 ? 0.092 6.754 -4.430 1.00 84.56 94 ILE A O 1
ATOM 697 N N . MET A 1 95 ? -0.725 8.567 -3.371 1.00 88.38 95 MET A N 1
ATOM 698 C CA . MET A 1 95 ? -0.258 8.181 -2.036 1.00 88.38 95 MET A CA 1
ATOM 699 C C . MET A 1 95 ? -1.284 7.290 -1.323 1.00 88.38 95 MET A C 1
ATOM 701 O O . MET A 1 95 ? -2.481 7.504 -1.519 1.00 88.38 95 MET A O 1
ATOM 705 N N . PRO A 1 96 ? -0.846 6.313 -0.506 1.00 90.94 96 PRO A N 1
ATOM 706 C CA . PRO A 1 96 ? -1.747 5.573 0.370 1.00 90.94 96 PRO A CA 1
ATOM 707 C C . PRO A 1 96 ? -2.287 6.475 1.496 1.00 90.94 96 PRO A C 1
ATOM 709 O O . PRO A 1 96 ? -1.582 7.371 1.959 1.00 90.94 96 PRO A O 1
ATOM 712 N N . ASP A 1 97 ? -3.505 6.210 1.981 1.00 89.25 97 ASP A N 1
ATOM 713 C CA . ASP A 1 97 ? -4.058 6.841 3.195 1.00 89.25 97 ASP A CA 1
ATOM 714 C C . ASP A 1 97 ? -3.216 6.492 4.433 1.00 89.25 97 ASP A C 1
ATOM 716 O O . ASP A 1 97 ? -3.051 7.309 5.338 1.00 89.25 97 ASP A O 1
ATOM 720 N N . ILE A 1 98 ? -2.693 5.262 4.473 1.00 89.12 98 ILE A N 1
ATOM 721 C CA . ILE A 1 98 ? -1.857 4.737 5.549 1.00 89.12 98 ILE A CA 1
ATOM 722 C C . ILE A 1 98 ? -0.457 4.491 4.991 1.00 89.12 98 ILE A C 1
ATOM 724 O O . ILE A 1 98 ? -0.191 3.455 4.373 1.00 89.12 98 ILE A O 1
ATOM 728 N N . ASP A 1 99 ? 0.439 5.451 5.228 1.00 90.69 99 ASP A N 1
ATOM 729 C CA . ASP A 1 99 ? 1.859 5.293 4.930 1.00 90.69 99 ASP A CA 1
ATOM 730 C C . ASP A 1 99 ? 2.539 4.375 5.953 1.00 90.69 99 ASP A C 1
ATOM 732 O O . ASP A 1 99 ? 2.560 4.635 7.159 1.00 90.69 99 ASP A O 1
ATOM 736 N N . LEU A 1 100 ? 3.128 3.299 5.440 1.00 89.75 100 LEU A N 1
ATOM 737 C CA . LEU A 1 100 ? 3.879 2.319 6.207 1.00 89.75 100 LEU A CA 1
ATOM 738 C C . LEU A 1 100 ? 5.402 2.518 6.114 1.00 89.75 100 LEU A C 1
ATOM 740 O O . LEU A 1 100 ? 6.144 1.804 6.789 1.00 89.75 100 LEU A O 1
ATOM 744 N N . THR A 1 101 ? 5.889 3.495 5.335 1.00 90.12 101 THR A N 1
ATOM 745 C CA . THR A 1 101 ? 7.322 3.849 5.229 1.00 90.12 101 THR A CA 1
ATOM 746 C C . THR A 1 101 ? 8.053 3.932 6.578 1.00 90.12 101 THR A C 1
ATOM 748 O O . THR A 1 101 ? 9.112 3.305 6.680 1.00 90.12 101 THR A O 1
ATOM 751 N N . PRO A 1 102 ? 7.531 4.600 7.635 1.00 88.81 102 PRO A N 1
ATOM 752 C CA . PRO A 1 102 ? 8.218 4.662 8.932 1.00 88.81 102 PRO A CA 1
ATOM 753 C C . PRO A 1 102 ? 8.379 3.306 9.645 1.00 88.81 102 PRO A C 1
ATOM 755 O O . PRO A 1 102 ? 9.184 3.206 10.567 1.00 88.81 102 PRO A O 1
ATOM 758 N N . TYR A 1 103 ? 7.678 2.251 9.216 1.00 87.81 103 TYR A N 1
ATOM 759 C CA . TYR A 1 103 ? 7.742 0.898 9.793 1.00 87.81 103 TYR A CA 1
ATOM 760 C C . TYR A 1 103 ? 8.529 -0.079 8.909 1.00 87.81 103 TYR A C 1
ATOM 762 O O . TYR A 1 103 ? 8.164 -1.248 8.774 1.00 87.81 103 TYR A O 1
ATOM 770 N N . LYS A 1 104 ? 9.591 0.411 8.255 1.00 88.38 104 LYS A N 1
ATOM 771 C CA . LYS A 1 104 ? 10.469 -0.395 7.387 1.00 88.38 104 LYS A CA 1
ATOM 772 C C . LYS A 1 104 ? 9.727 -1.126 6.263 1.00 88.38 104 LYS A C 1
ATOM 774 O O . LYS A 1 104 ? 10.143 -2.191 5.815 1.00 88.38 104 LYS A O 1
ATOM 779 N N . ALA A 1 105 ? 8.631 -0.545 5.775 1.00 89.25 105 ALA A N 1
ATOM 780 C CA . ALA A 1 105 ? 7.765 -1.158 4.770 1.00 89.25 105 ALA A CA 1
ATOM 781 C C . ALA A 1 105 ? 8.524 -1.716 3.553 1.00 89.25 105 ALA A C 1
ATOM 783 O O . ALA A 1 105 ? 8.207 -2.804 3.085 1.00 89.25 105 ALA A O 1
ATOM 784 N N . TYR A 1 106 ? 9.556 -1.019 3.067 1.00 90.81 106 TYR A N 1
ATOM 785 C CA . TYR A 1 106 ? 10.378 -1.510 1.958 1.00 90.81 106 TYR A CA 1
ATOM 786 C C . TYR A 1 106 ? 11.138 -2.808 2.283 1.00 90.81 106 TYR A C 1
ATOM 788 O O . TYR A 1 106 ? 11.122 -3.733 1.475 1.00 90.81 106 TYR A O 1
ATOM 796 N N . GLU A 1 107 ? 11.765 -2.891 3.460 1.00 92.19 107 GLU A N 1
ATOM 797 C CA . GLU A 1 107 ? 12.504 -4.079 3.920 1.00 92.19 107 GLU A CA 1
ATOM 798 C C . GLU A 1 107 ? 11.550 -5.262 4.153 1.00 92.19 107 GLU A C 1
ATOM 800 O O . GLU A 1 107 ? 11.866 -6.397 3.809 1.00 92.19 107 GLU A O 1
ATOM 805 N N . ASN A 1 108 ? 10.340 -4.971 4.641 1.00 89.44 108 ASN A N 1
ATOM 806 C CA . ASN A 1 108 ? 9.253 -5.928 4.856 1.00 89.44 108 ASN A CA 1
ATOM 807 C C . ASN A 1 108 ? 8.456 -6.279 3.573 1.00 89.44 108 ASN A C 1
ATOM 809 O O . ASN A 1 108 ? 7.387 -6.880 3.654 1.00 89.44 108 ASN A O 1
ATOM 813 N N . GLY A 1 109 ? 8.938 -5.904 2.380 1.00 90.88 109 GLY A N 1
ATOM 814 C CA . GLY A 1 109 ? 8.327 -6.273 1.091 1.00 90.88 109 GLY A C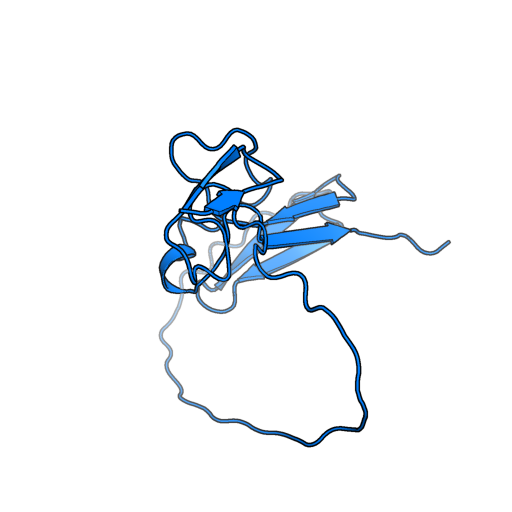A 1
ATOM 815 C C . GLY A 1 109 ? 7.019 -5.547 0.738 1.00 90.88 109 GLY A C 1
ATOM 816 O O . GLY A 1 109 ? 6.367 -5.883 -0.253 1.00 90.88 109 GLY A O 1
ATOM 817 N N . VAL A 1 110 ? 6.629 -4.530 1.508 1.00 93.19 110 VAL A N 1
ATOM 818 C CA . VAL A 1 110 ? 5.384 -3.778 1.312 1.00 93.19 110 VAL A CA 1
ATOM 819 C C . VAL A 1 110 ? 5.476 -2.899 0.061 1.00 93.19 110 VAL A C 1
ATOM 821 O O . VAL A 1 110 ? 6.415 -2.123 -0.164 1.00 93.19 110 VAL A O 1
ATOM 824 N N . SER A 1 111 ? 4.450 -3.016 -0.776 1.00 92.12 111 SER A N 1
ATOM 825 C CA . SER A 1 111 ? 4.327 -2.299 -2.045 1.00 92.12 111 SER A CA 1
ATOM 826 C C . SER A 1 111 ? 3.910 -0.834 -1.847 1.00 92.12 111 SER A C 1
ATOM 828 O O . SER A 1 111 ? 3.459 -0.425 -0.780 1.00 92.12 111 SER A O 1
ATOM 830 N N . ARG A 1 112 ? 4.028 -0.022 -2.906 1.00 92.81 112 ARG A N 1
ATOM 831 C CA . ARG A 1 112 ? 3.609 1.396 -2.895 1.00 92.81 112 ARG A CA 1
ATOM 832 C C . ARG A 1 112 ? 2.114 1.591 -2.616 1.00 92.81 112 ARG A C 1
ATOM 834 O O . ARG A 1 112 ? 1.726 2.480 -1.870 1.00 92.81 112 ARG A O 1
ATOM 841 N N . LEU A 1 113 ? 1.304 0.719 -3.207 1.00 93.25 113 LEU A N 1
ATOM 842 C CA . LEU A 1 113 ? -0.097 0.475 -2.885 1.00 93.25 113 LEU A CA 1
ATOM 843 C C . LEU A 1 113 ? -0.186 -1.045 -2.737 1.00 93.25 113 LEU A C 1
ATOM 845 O O . LEU A 1 113 ? 0.050 -1.762 -3.708 1.00 93.25 113 LEU A O 1
ATOM 849 N N . HIS A 1 114 ? -0.363 -1.528 -1.513 1.00 94.69 114 HIS A N 1
ATOM 850 C CA . HIS A 1 114 ? -0.194 -2.937 -1.152 1.00 94.69 114 HIS A CA 1
ATOM 851 C C . HIS A 1 114 ? -1.528 -3.614 -0.834 1.00 94.69 114 HIS A C 1
ATOM 853 O O . HIS A 1 114 ? -1.754 -4.747 -1.246 1.00 94.69 114 HIS A O 1
ATOM 859 N N . ALA A 1 115 ? -2.429 -2.908 -0.149 1.00 93.12 115 ALA A N 1
ATOM 860 C CA . ALA A 1 115 ? -3.765 -3.394 0.171 1.00 93.12 115 ALA A CA 1
ATOM 861 C C . ALA A 1 115 ? -4.776 -2.242 0.235 1.00 93.12 115 ALA A C 1
ATOM 863 O O . ALA A 1 115 ? -4.407 -1.076 0.386 1.00 93.12 115 ALA A O 1
ATOM 864 N N . ILE A 1 116 ? -6.061 -2.588 0.155 1.00 92.69 116 ILE A N 1
ATOM 865 C CA . ILE A 1 116 ? -7.178 -1.684 0.429 1.00 92.69 116 ILE A CA 1
ATOM 866 C C . ILE A 1 116 ? -8.066 -2.367 1.467 1.00 92.69 116 ILE A C 1
ATOM 868 O O . ILE A 1 116 ? -8.582 -3.457 1.219 1.00 92.69 116 ILE A O 1
ATOM 872 N N . LEU A 1 117 ? -8.245 -1.734 2.625 1.00 89.44 117 LEU A N 1
ATOM 873 C CA . LEU A 1 117 ? -9.210 -2.162 3.635 1.00 89.44 117 LEU A CA 1
ATOM 874 C C . LEU A 1 117 ? -10.552 -1.499 3.338 1.00 89.44 117 LEU A C 1
ATOM 876 O O . LEU A 1 117 ? -10.639 -0.272 3.338 1.00 89.44 117 LEU A O 1
ATOM 880 N N . LYS A 1 118 ? -11.592 -2.307 3.112 1.00 90.00 118 LYS A N 1
ATOM 881 C CA . LYS A 1 118 ? -12.974 -1.843 2.942 1.00 90.00 118 LYS A CA 1
ATOM 882 C C . LYS A 1 118 ? -13.808 -2.269 4.147 1.00 90.00 118 LYS A C 1
ATOM 884 O O . LYS A 1 118 ? -13.907 -3.456 4.442 1.00 90.00 118 LYS A O 1
ATOM 889 N N . LEU A 1 119 ? -14.407 -1.302 4.831 1.00 85.00 119 LEU A N 1
ATOM 890 C CA . LEU A 1 119 ? -15.379 -1.517 5.894 1.00 85.00 119 LEU A CA 1
ATOM 891 C C . LEU A 1 119 ? -16.757 -1.645 5.242 1.00 85.00 119 LEU A C 1
ATOM 893 O O . LEU A 1 119 ? -17.390 -0.643 4.905 1.00 85.00 119 LEU A O 1
ATOM 897 N N . VAL A 1 120 ? -17.212 -2.881 5.059 1.00 82.69 120 VAL A N 1
ATOM 898 C CA . VAL A 1 120 ? -18.584 -3.164 4.638 1.00 82.69 120 VAL A CA 1
ATOM 899 C C . VAL A 1 120 ? -19.447 -3.237 5.894 1.00 82.69 120 VAL A C 1
ATOM 901 O O . VAL A 1 120 ? -19.280 -4.134 6.714 1.00 82.69 120 VAL A O 1
ATOM 904 N N . ASN A 1 121 ? -20.361 -2.281 6.055 1.00 71.12 121 ASN A N 1
ATOM 905 C CA . ASN A 1 121 ? -21.458 -2.433 7.002 1.00 71.12 121 ASN A CA 1
ATOM 906 C C . ASN A 1 121 ? -22.491 -3.367 6.357 1.00 71.12 121 ASN A C 1
ATOM 908 O O . ASN A 1 121 ? -23.261 -2.922 5.507 1.00 71.12 121 ASN A O 1
ATOM 912 N N . GLU A 1 122 ? -22.505 -4.639 6.749 1.00 62.28 122 GLU A N 1
ATOM 913 C CA . GLU A 1 122 ? -23.644 -5.519 6.475 1.00 62.28 122 GLU A CA 1
ATOM 914 C C . GLU A 1 122 ? -24.862 -4.993 7.260 1.00 62.28 122 GLU A C 1
ATOM 916 O O . GLU A 1 122 ? -24.806 -4.849 8.485 1.00 62.28 122 GLU A O 1
ATOM 921 N N . GLN A 1 123 ? -25.927 -4.637 6.533 1.00 51.09 123 GLN A N 1
ATOM 922 C CA . GLN A 1 123 ? -27.244 -4.242 7.049 1.00 51.09 123 GLN A CA 1
ATOM 923 C C . GLN A 1 123 ? -28.296 -5.260 6.614 1.00 51.09 123 GLN A C 1
ATOM 925 O O . GLN A 1 123 ? -28.209 -5.701 5.447 1.00 51.09 123 GLN A O 1
#

Foldseek 3Di:
DDADPVPRDDDDPPDQADPPPRHGPDPDPDDDDDDDDDDDDDDDDDDDDDDDCPPPPQPPAQPDWDADPVVRDIHGDGDDQKFWEFADDPPDPDATNHHCVVVVRVVVVTHRGRDMHGRDDDD

Radius of gyration: 19.98 Å; chains: 1; bounding box: 42×40×54 Å

pLDDT: mean 73.9, std 18.54, range [36.5, 94.69]

Secondary structure (DSSP, 8-state):
-EE-TTT--EE-TT-SB-TTT--BS----------------------------------TTEEEEEE-TTT--EEEEES-SEEEEE---TT-SS--SEE-GGGTTTTTT--SS-EEEE-----

Sequence (123 aa):
MIICPSCRYKEIPGALFCSQCGAQLVTASDPDLQKDPMTETSSNTKGKPDLKSTSPMMSAGARISLHLVESGQILPLAERTEFSLGRVAEGQPIMPDIDLTPYKAYENGVSRLHAILKLVNEQ